Protein AF-A0A0B1ZXD0-F1 (afdb_monomer)

Organism: NCBI:txid1348253

Secondary structure (DSSP, 8-state):
------GGGHHHHHHHHHHHHHHHHHTTTPPPPSSHHHHHHHS-HHHHHHHHHHHHHHHHHHHHHHHHHHHHHHHHT-GGGGGGSHHHHTT-----

Foldseek 3Di:
DDPDDDPLCVQLVVLVVQLVVLLCVQLVPDDDDPDVVVSVVNGDPVSVVSNVVSVVSNVVSVVVVVVVVVVVLPVQQDVVCPCRRPCNVVVHDDDD

Nearest PDB structures (foldseek):
  3r84-assembly16_N  TM=3.854E-01  e=2.861E+00  Saccharomyces cerevisiae
  7enj-assembly1_V  TM=4.687E-01  e=5.201E+00  Homo sapiens
  3m3w-assembly1_A  TM=3.967E-01  e=7.012E+00  Mus musculus

Structure (mmCIF, N/CA/C/O backbone):
data_AF-A0A0B1ZXD0-F1
#
_entry.id   AF-A0A0B1ZXD0-F1
#
loop_
_atom_site.group_PDB
_atom_site.id
_atom_site.type_symbol
_atom_site.label_atom_id
_atom_site.label_alt_id
_atom_site.label_comp_id
_atom_site.label_asym_id
_atom_site.label_entity_id
_atom_site.label_seq_id
_atom_site.pdbx_PDB_ins_code
_atom_site.Cartn_x
_atom_site.Cartn_y
_atom_site.Cartn_z
_atom_site.occupancy
_atom_site.B_iso_or_equiv
_atom_site.auth_seq_id
_atom_site.auth_c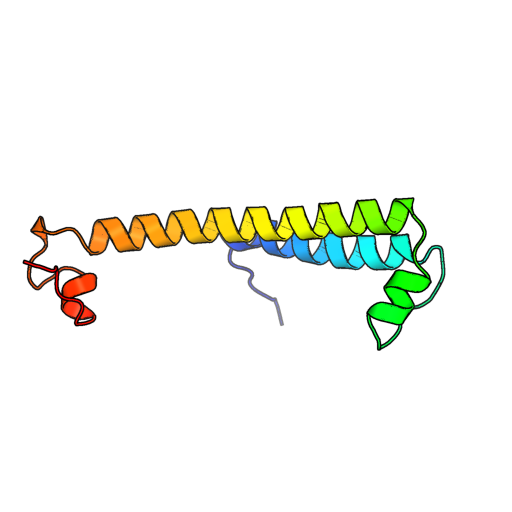omp_id
_atom_site.auth_asym_id
_atom_site.auth_atom_id
_atom_site.pdbx_PDB_model_num
ATOM 1 N N . MET A 1 1 ? 21.572 -9.604 12.203 1.00 49.16 1 MET A N 1
ATOM 2 C CA . MET A 1 1 ? 20.301 -9.172 12.820 1.00 49.16 1 MET A CA 1
ATOM 3 C C . MET A 1 1 ? 19.208 -9.851 12.013 1.00 49.16 1 MET A C 1
ATOM 5 O O . MET A 1 1 ? 19.171 -9.611 10.816 1.00 49.16 1 MET A O 1
ATOM 9 N N . VAL A 1 2 ? 18.456 -10.799 12.578 1.00 54.97 2 VAL A N 1
ATOM 10 C CA . VAL A 1 2 ? 17.368 -11.452 11.827 1.00 54.97 2 VAL A CA 1
ATOM 11 C C . VAL A 1 2 ? 16.185 -10.499 11.860 1.00 54.97 2 VAL A C 1
ATOM 13 O O . VAL A 1 2 ? 15.685 -10.183 12.937 1.00 54.97 2 VAL A O 1
ATOM 16 N N . GLU A 1 3 ? 15.791 -9.995 10.699 1.00 70.25 3 GLU A N 1
ATOM 17 C CA . GLU A 1 3 ? 14.605 -9.162 10.574 1.00 70.25 3 GLU A CA 1
ATOM 18 C C . GLU A 1 3 ? 13.380 -10.066 10.757 1.00 70.25 3 GLU A C 1
ATOM 20 O O . GLU A 1 3 ? 13.046 -10.885 9.904 1.00 70.25 3 GLU A O 1
ATOM 25 N N . VAL A 1 4 ? 12.764 -10.009 11.939 1.00 73.06 4 VAL A N 1
ATOM 26 C CA . VAL A 1 4 ? 11.549 -10.777 12.221 1.00 73.06 4 VAL A CA 1
ATOM 27 C C . VAL A 1 4 ? 10.373 -10.011 11.632 1.00 73.06 4 VAL A C 1
ATOM 29 O O . VAL A 1 4 ? 9.826 -9.102 12.256 1.00 73.06 4 VAL A O 1
ATOM 32 N N . THR A 1 5 ? 9.979 -10.371 10.415 1.00 78.12 5 THR A N 1
ATOM 33 C CA . THR A 1 5 ? 8.756 -9.851 9.802 1.00 78.12 5 THR A CA 1
ATOM 34 C C . THR A 1 5 ? 7.541 -10.544 10.415 1.00 78.12 5 THR A C 1
ATOM 36 O O . THR A 1 5 ? 7.471 -11.770 10.490 1.00 78.12 5 THR A O 1
ATOM 39 N N . VAL A 1 6 ? 6.542 -9.764 10.832 1.00 88.62 6 VAL A N 1
ATOM 40 C CA . VAL A 1 6 ? 5.232 -10.305 11.223 1.00 88.62 6 VAL A CA 1
ATOM 41 C C . VAL A 1 6 ? 4.657 -11.089 10.041 1.00 88.62 6 VAL A C 1
ATOM 43 O O . VAL A 1 6 ? 4.496 -10.521 8.966 1.00 88.62 6 VAL A O 1
ATOM 46 N N . THR A 1 7 ? 4.289 -12.360 10.229 1.00 91.50 7 THR A N 1
ATOM 47 C CA . THR A 1 7 ? 3.822 -13.266 9.156 1.00 91.50 7 THR A CA 1
ATOM 48 C C . THR A 1 7 ? 2.766 -12.646 8.236 1.00 91.50 7 THR A C 1
ATOM 50 O O . THR A 1 7 ? 2.807 -12.816 7.023 1.00 91.50 7 THR A O 1
ATOM 53 N N . HIS A 1 8 ? 1.825 -11.876 8.791 1.00 91.19 8 HIS A N 1
ATOM 54 C CA . HIS A 1 8 ? 0.757 -11.231 8.018 1.00 91.19 8 HIS A CA 1
ATOM 55 C C . HIS A 1 8 ? 1.218 -10.037 7.166 1.00 91.19 8 HIS A C 1
ATOM 57 O O . HIS A 1 8 ? 0.473 -9.600 6.291 1.00 91.19 8 HIS A O 1
ATOM 63 N N . LEU A 1 9 ? 2.420 -9.512 7.414 1.00 94.69 9 LEU A N 1
ATOM 64 C CA . LEU A 1 9 ? 3.052 -8.472 6.605 1.00 94.69 9 LEU A CA 1
ATOM 65 C C . LEU A 1 9 ? 3.892 -9.048 5.462 1.00 94.69 9 LEU A C 1
ATOM 67 O O . LEU A 1 9 ? 4.182 -8.301 4.533 1.00 94.69 9 LEU A O 1
ATOM 71 N N . ALA A 1 10 ? 4.232 -10.343 5.478 1.00 94.06 10 ALA A N 1
ATOM 72 C CA . ALA A 1 10 ? 5.059 -10.953 4.434 1.00 94.06 10 ALA A CA 1
ATOM 73 C C . ALA A 1 10 ? 4.523 -10.687 3.009 1.00 94.06 10 ALA A C 1
ATOM 75 O O . ALA A 1 10 ? 5.287 -10.174 2.196 1.00 94.06 10 ALA A O 1
ATOM 76 N N . PRO A 1 11 ? 3.213 -10.833 2.711 1.00 94.25 11 PRO A N 1
ATOM 77 C CA . PRO A 1 11 ? 2.706 -10.535 1.369 1.00 94.25 11 PRO A CA 1
ATOM 78 C C . PRO A 1 11 ? 2.830 -9.061 0.960 1.00 94.25 11 PRO A C 1
ATOM 80 O O . PRO A 1 11 ? 2.873 -8.764 -0.232 1.00 94.25 11 PRO A O 1
ATOM 83 N N . LEU A 1 12 ? 2.818 -8.126 1.921 1.00 96.12 12 LEU A N 1
ATOM 84 C CA . LEU A 1 12 ? 3.032 -6.699 1.661 1.00 96.12 12 LEU A CA 1
ATOM 85 C C . LEU A 1 12 ? 4.508 -6.419 1.375 1.00 96.12 12 LEU A C 1
ATOM 87 O O . LEU A 1 12 ? 4.804 -5.704 0.424 1.00 96.12 12 LEU A O 1
ATOM 91 N N . VAL A 1 13 ? 5.410 -7.016 2.157 1.00 96.00 13 VAL A N 1
ATOM 92 C CA . VAL A 1 13 ? 6.860 -6.925 1.940 1.00 96.00 13 VAL A CA 1
ATOM 93 C C . VAL A 1 13 ? 7.231 -7.480 0.565 1.00 96.00 13 VAL A C 1
ATOM 95 O O . VAL A 1 13 ? 7.891 -6.790 -0.204 1.00 96.00 13 VAL A O 1
ATOM 98 N N . GLU A 1 14 ? 6.717 -8.657 0.205 1.00 95.12 14 GLU A N 1
ATOM 99 C CA . GLU A 1 14 ? 6.910 -9.263 -1.119 1.00 95.12 14 GLU A CA 1
ATOM 100 C C . GLU A 1 14 ? 6.419 -8.353 -2.255 1.00 95.12 14 GLU A C 1
ATOM 102 O O . GLU A 1 14 ? 7.053 -8.256 -3.305 1.00 95.12 14 GLU A O 1
ATOM 107 N N . ALA A 1 15 ? 5.299 -7.649 -2.060 1.00 96.88 15 ALA A N 1
ATOM 108 C CA . ALA A 1 15 ? 4.790 -6.719 -3.065 1.00 96.88 15 ALA A CA 1
ATOM 109 C C . ALA A 1 15 ? 5.674 -5.477 -3.219 1.00 96.88 15 ALA A C 1
ATOM 111 O O . ALA A 1 15 ? 5.892 -5.038 -4.342 1.00 96.88 15 ALA A O 1
ATOM 112 N N . VAL A 1 16 ? 6.209 -4.935 -2.122 1.00 97.81 16 VAL A N 1
ATOM 113 C CA . VAL A 1 16 ? 7.167 -3.818 -2.175 1.00 97.81 16 VAL A CA 1
ATOM 114 C C . VAL A 1 16 ? 8.465 -4.254 -2.859 1.00 97.81 16 VAL A C 1
ATOM 116 O O . VAL A 1 16 ? 8.956 -3.551 -3.734 1.00 97.81 16 VAL A O 1
ATOM 119 N N . GLN A 1 17 ? 8.973 -5.446 -2.542 1.00 96.31 17 GLN A N 1
ATOM 120 C CA . GLN A 1 17 ? 10.137 -6.029 -3.221 1.00 96.31 17 GLN A CA 1
ATOM 121 C C . GLN A 1 17 ? 9.879 -6.252 -4.719 1.00 96.31 17 GLN A C 1
ATOM 123 O O . GLN A 1 17 ? 10.770 -6.064 -5.541 1.00 96.31 17 GLN A O 1
ATOM 128 N N . SER A 1 18 ? 8.649 -6.615 -5.091 1.00 95.75 18 SER A N 1
ATOM 129 C CA . SER A 1 18 ? 8.260 -6.760 -6.499 1.00 95.75 18 SER A CA 1
ATOM 130 C C . SER A 1 18 ? 8.236 -5.419 -7.239 1.00 95.75 18 SER A C 1
ATOM 132 O O . SER A 1 18 ? 8.544 -5.389 -8.427 1.00 95.75 18 SER A O 1
ATOM 134 N N . VAL A 1 19 ? 7.895 -4.315 -6.560 1.00 97.81 19 VAL A N 1
ATOM 135 C CA . VAL A 1 19 ? 8.006 -2.962 -7.134 1.00 97.81 19 VAL A CA 1
ATOM 136 C C . VAL A 1 19 ? 9.467 -2.619 -7.397 1.00 97.81 19 VAL A C 1
ATOM 138 O O . VAL A 1 19 ? 9.772 -2.192 -8.501 1.00 97.81 19 VAL A O 1
ATOM 141 N N . ASP A 1 20 ? 10.360 -2.858 -6.435 1.00 95.88 20 ASP A N 1
ATOM 142 C CA . ASP A 1 20 ? 11.801 -2.598 -6.578 1.00 95.88 20 ASP A CA 1
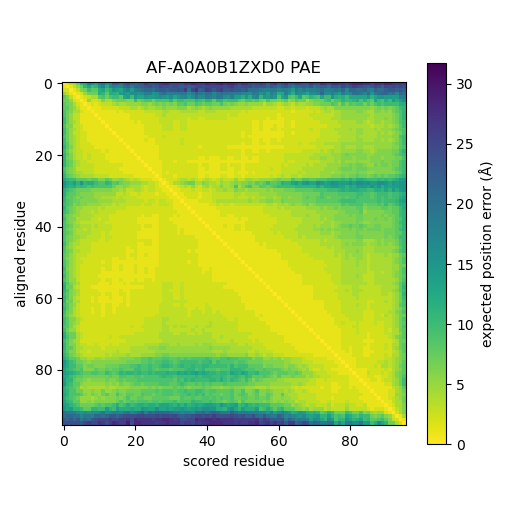ATOM 143 C C . ASP A 1 20 ? 12.409 -3.367 -7.768 1.00 95.88 20 ASP A C 1
ATOM 145 O O . ASP A 1 20 ? 12.989 -2.779 -8.683 1.00 95.88 20 ASP A O 1
ATOM 149 N N . ALA A 1 21 ? 12.161 -4.679 -7.835 1.00 93.88 21 ALA A N 1
ATOM 150 C CA . ALA A 1 21 ? 12.609 -5.508 -8.952 1.00 93.88 21 ALA A CA 1
ATOM 151 C C . ALA A 1 21 ? 11.979 -5.085 -10.294 1.00 93.88 21 ALA A C 1
ATOM 153 O O . ALA A 1 21 ? 12.653 -5.067 -11.328 1.00 93.88 21 ALA A O 1
ATOM 154 N N . GLY A 1 22 ? 10.689 -4.735 -10.288 1.00 96.31 22 GLY A N 1
ATOM 155 C CA . GLY A 1 22 ? 9.972 -4.260 -11.469 1.00 96.31 22 GLY A CA 1
ATOM 156 C C . GLY A 1 22 ? 10.504 -2.923 -11.983 1.00 96.31 22 GLY A C 1
ATOM 157 O O . GLY A 1 22 ? 10.633 -2.750 -13.193 1.00 96.31 22 GLY A O 1
ATOM 158 N N . TRP A 1 23 ? 10.877 -2.016 -11.078 1.00 97.31 23 TRP A N 1
ATOM 159 C CA . TRP A 1 23 ? 11.451 -0.710 -11.398 1.00 97.31 23 TRP A CA 1
ATOM 160 C C . TRP A 1 23 ? 12.779 -0.856 -12.138 1.00 97.31 23 TRP A C 1
ATOM 162 O O . TRP A 1 23 ? 12.947 -0.316 -13.228 1.00 97.31 23 TRP A O 1
ATOM 172 N N . LEU A 1 24 ? 13.689 -1.681 -11.609 1.00 95.06 24 LEU A N 1
ATOM 173 C CA . LEU A 1 24 ? 14.969 -1.979 -12.258 1.00 95.06 24 LEU A CA 1
ATOM 174 C C . LEU A 1 24 ? 14.782 -2.617 -13.638 1.00 95.06 24 LEU A C 1
ATOM 176 O O . LEU A 1 24 ? 15.470 -2.260 -14.593 1.00 95.06 24 LEU A O 1
ATOM 180 N N . SER A 1 25 ? 13.826 -3.542 -13.767 1.00 95.56 25 SER A N 1
ATOM 181 C CA . SER A 1 25 ? 13.518 -4.158 -15.058 1.00 95.56 25 SER A CA 1
ATOM 182 C C . SER A 1 25 ? 12.940 -3.157 -16.064 1.00 95.56 25 SER A C 1
ATOM 184 O O . SER A 1 25 ? 13.185 -3.299 -17.262 1.00 95.56 25 SER A O 1
ATOM 186 N N . ALA A 1 26 ? 12.171 -2.167 -15.606 1.00 97.69 26 ALA A N 1
ATOM 187 C CA . ALA A 1 26 ? 11.526 -1.176 -16.462 1.00 97.69 26 ALA A CA 1
ATOM 188 C C . ALA A 1 26 ? 12.527 -0.216 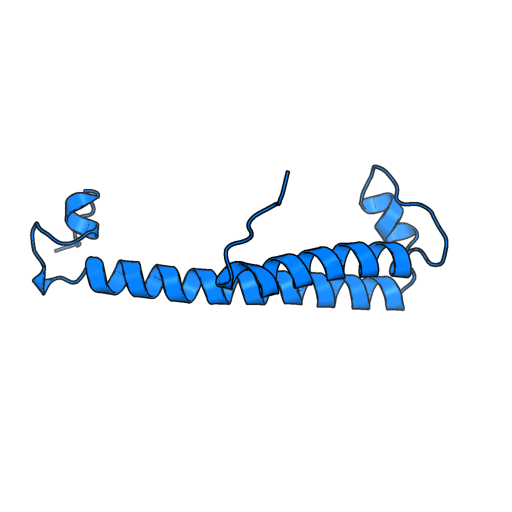-17.127 1.00 97.69 26 ALA A C 1
ATOM 190 O O . ALA A 1 26 ? 12.269 0.232 -18.247 1.00 97.69 26 ALA A O 1
ATOM 191 N N . LEU A 1 27 ? 13.679 0.021 -16.485 1.00 96.94 27 LEU A N 1
ATOM 192 C CA . LEU A 1 27 ? 14.787 0.842 -16.994 1.00 96.94 27 LEU A CA 1
ATOM 193 C C . LEU A 1 27 ? 15.579 0.185 -18.140 1.00 96.94 27 LEU A C 1
ATOM 195 O O . LEU A 1 27 ? 16.494 0.798 -18.685 1.00 96.94 27 LEU A O 1
ATOM 199 N N . GLY A 1 28 ? 15.286 -1.070 -18.504 1.00 88.00 28 GLY A N 1
ATOM 200 C CA . G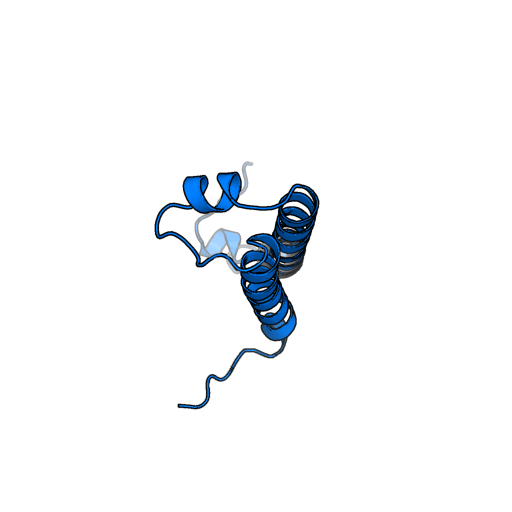LY A 1 28 ? 15.846 -1.701 -19.707 1.00 88.00 28 GLY A CA 1
ATOM 201 C C . GLY A 1 28 ? 17.378 -1.826 -19.732 1.00 88.00 28 GLY A C 1
ATOM 202 O O . GLY A 1 28 ? 17.964 -1.878 -20.811 1.00 88.00 28 GLY A O 1
ATOM 203 N N . GLY A 1 29 ? 18.030 -1.866 -18.565 1.00 84.50 29 GLY A N 1
ATOM 204 C CA . GLY A 1 29 ? 19.494 -1.903 -18.429 1.00 84.50 29 GLY A CA 1
ATOM 205 C C . GLY A 1 29 ? 20.138 -0.568 -18.034 1.00 84.50 29 GLY A C 1
ATOM 206 O O . GLY A 1 29 ? 21.356 -0.520 -17.867 1.00 84.50 29 GLY A O 1
ATOM 207 N N . GLY A 1 30 ? 19.343 0.493 -17.863 1.00 86.25 30 GLY A N 1
ATOM 208 C CA . GLY A 1 30 ? 19.762 1.727 -17.200 1.00 86.25 30 GLY A CA 1
ATOM 209 C C . GLY A 1 30 ? 19.957 1.564 -15.687 1.00 86.25 30 GLY A C 1
ATOM 210 O O . GLY A 1 30 ? 19.594 0.546 -15.095 1.00 86.25 30 GLY A O 1
ATOM 211 N N . PHE A 1 31 ? 20.533 2.588 -15.058 1.00 90.38 31 PHE A N 1
ATOM 212 C CA . PHE A 1 31 ? 20.668 2.678 -13.603 1.00 90.38 31 PHE A CA 1
ATOM 213 C C . PHE A 1 31 ? 19.614 3.639 -13.044 1.00 90.38 31 PHE A C 1
ATOM 215 O O . PHE A 1 31 ? 19.368 4.656 -13.692 1.00 90.38 31 PHE A O 1
ATOM 222 N N . PRO A 1 32 ? 19.041 3.367 -11.858 1.00 93.88 32 PRO A N 1
ATOM 223 C CA . PRO A 1 32 ? 18.113 4.290 -11.214 1.00 93.88 32 PRO A CA 1
ATOM 224 C C . PRO A 1 32 ? 18.738 5.663 -10.960 1.00 93.88 32 PRO A C 1
ATOM 226 O O . PRO A 1 32 ?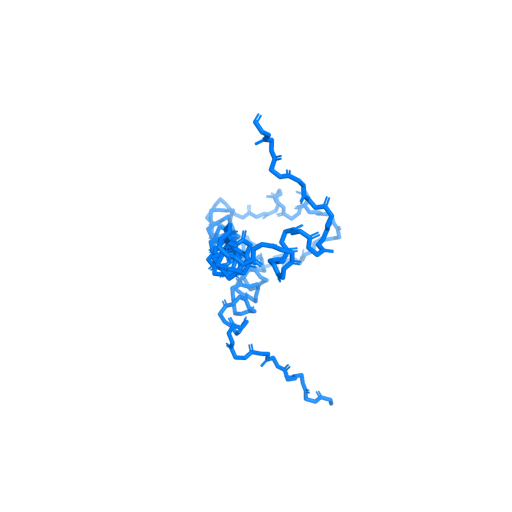 19.864 5.762 -10.458 1.00 93.88 32 PRO A O 1
ATOM 229 N N . SER A 1 33 ? 17.987 6.711 -11.268 1.00 95.50 33 SER A N 1
ATOM 230 C CA . SER A 1 33 ? 18.269 8.095 -10.913 1.00 95.50 33 SER A CA 1
ATOM 231 C C . SER A 1 33 ? 17.851 8.383 -9.468 1.00 95.50 33 SER A C 1
ATOM 233 O O . SER A 1 33 ? 17.013 7.714 -8.866 1.00 95.50 33 SER A O 1
ATOM 235 N N . ALA A 1 34 ? 18.431 9.437 -8.895 1.00 94.75 34 ALA A N 1
ATOM 236 C CA . ALA A 1 34 ? 17.956 10.002 -7.634 1.00 94.75 34 ALA A CA 1
ATOM 237 C C . ALA A 1 34 ? 16.651 10.809 -7.804 1.00 94.75 34 ALA A C 1
ATOM 239 O O . ALA A 1 34 ? 16.028 11.182 -6.808 1.00 94.75 34 ALA A O 1
ATOM 240 N N . VAL A 1 35 ? 16.253 11.103 -9.046 1.00 96.62 35 VAL A N 1
ATOM 241 C CA . VAL A 1 35 ? 15.041 11.845 -9.400 1.00 96.62 35 VAL A CA 1
ATOM 242 C C . VAL A 1 35 ? 14.076 10.888 -10.097 1.00 96.62 35 VAL A C 1
ATOM 244 O O . VAL A 1 35 ? 14.398 10.327 -11.137 1.00 96.62 35 VAL A O 1
ATOM 247 N N . VAL A 1 36 ? 12.883 10.707 -9.527 1.00 95.94 36 VAL A N 1
ATOM 248 C CA . VAL A 1 36 ? 11.879 9.753 -10.038 1.00 95.94 36 VAL A CA 1
ATOM 249 C C . VAL A 1 36 ? 11.450 10.071 -11.472 1.00 95.94 36 VAL A C 1
ATOM 251 O O . VAL A 1 36 ? 11.250 9.146 -12.253 1.00 95.94 36 VAL A O 1
ATOM 254 N N . ASP A 1 37 ? 11.326 11.351 -11.826 1.00 97.81 37 ASP A N 1
ATOM 255 C CA . ASP A 1 37 ? 10.896 11.755 -13.169 1.00 97.81 37 ASP A CA 1
ATOM 256 C C . ASP A 1 37 ? 11.909 11.327 -14.247 1.00 97.81 37 ASP A C 1
ATOM 258 O O . ASP A 1 37 ? 11.491 10.866 -15.305 1.00 97.81 37 ASP A O 1
ATOM 262 N N . ASP A 1 38 ? 13.217 11.356 -13.954 1.00 97.69 38 ASP A N 1
ATOM 263 C CA . ASP A 1 38 ? 14.254 10.868 -14.878 1.00 97.69 38 ASP A CA 1
ATOM 264 C C . ASP A 1 38 ? 14.101 9.361 -15.144 1.00 97.69 38 ASP A C 1
ATOM 266 O O . ASP A 1 38 ? 14.237 8.903 -16.278 1.00 97.69 38 ASP A O 1
ATOM 270 N N . ASP A 1 39 ? 13.805 8.577 -14.101 1.00 97.69 39 ASP A N 1
ATOM 271 C CA . ASP A 1 39 ? 13.554 7.141 -14.242 1.00 97.69 39 ASP A CA 1
ATOM 272 C C . ASP A 1 39 ? 12.308 6.891 -15.089 1.00 97.69 39 ASP A C 1
ATOM 274 O O . ASP A 1 39 ? 12.334 6.054 -15.987 1.00 97.69 39 ASP A O 1
ATOM 278 N N . VAL A 1 40 ? 11.227 7.630 -14.831 1.00 97.69 40 VAL A N 1
ATOM 279 C CA . VAL A 1 40 ? 9.974 7.532 -15.592 1.00 97.69 40 VAL A CA 1
ATOM 280 C C . VAL A 1 40 ? 10.194 7.876 -17.067 1.00 97.69 40 VAL A C 1
ATOM 282 O O . VAL A 1 40 ? 9.660 7.174 -17.924 1.00 97.69 40 VAL A O 1
ATOM 285 N N . GLU A 1 41 ? 10.996 8.899 -17.376 1.00 97.25 41 GLU A N 1
ATOM 286 C CA . GLU A 1 41 ? 11.377 9.245 -18.753 1.00 97.25 41 GLU A CA 1
ATOM 287 C C . GLU A 1 41 ? 12.246 8.165 -19.419 1.00 97.25 41 GLU A C 1
ATOM 289 O O . GLU A 1 41 ? 12.146 7.951 -20.629 1.00 97.25 41 GLU A O 1
ATOM 294 N N . ALA A 1 42 ? 13.088 7.470 -18.649 1.00 96.88 42 ALA A N 1
ATOM 295 C CA . ALA A 1 42 ? 13.971 6.415 -19.145 1.00 96.88 42 ALA A CA 1
ATOM 296 C C . ALA A 1 42 ? 13.289 5.039 -19.283 1.00 96.88 42 ALA A C 1
ATOM 298 O O . ALA A 1 42 ? 13.800 4.164 -19.989 1.00 96.88 42 ALA A O 1
ATOM 299 N N . MET A 1 43 ? 12.161 4.814 -18.604 1.00 98.00 43 MET A N 1
ATOM 300 C CA . MET A 1 43 ? 11.442 3.544 -18.649 1.00 98.00 43 MET A CA 1
ATOM 301 C C . MET A 1 43 ? 10.852 3.258 -20.030 1.00 98.00 43 MET A C 1
ATOM 303 O O . MET A 1 43 ? 10.345 4.126 -20.735 1.00 98.00 43 MET A O 1
ATOM 307 N N . THR A 1 44 ? 10.831 1.977 -20.389 1.00 96.56 44 THR A N 1
ATOM 308 C CA . THR A 1 44 ? 10.050 1.520 -21.548 1.00 96.56 44 THR A CA 1
ATOM 309 C C . THR A 1 44 ? 8.545 1.628 -21.273 1.00 96.56 44 THR A C 1
ATOM 311 O O . THR A 1 44 ? 8.116 1.461 -20.131 1.00 96.56 44 THR A O 1
ATOM 314 N N . ASP A 1 45 ? 7.718 1.783 -22.314 1.00 97.31 45 ASP A N 1
ATOM 315 C CA . ASP A 1 45 ? 6.248 1.790 -22.181 1.00 97.31 45 ASP A CA 1
ATO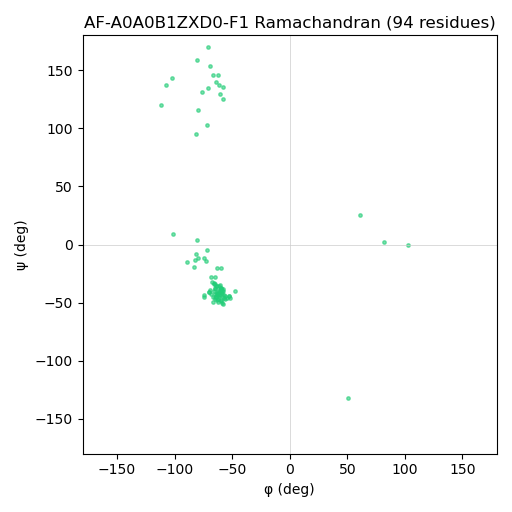M 316 C C . ASP A 1 45 ? 5.719 0.558 -21.426 1.00 97.31 45 ASP A C 1
ATOM 318 O O . ASP A 1 45 ? 4.873 0.654 -20.535 1.00 97.31 45 ASP A O 1
ATOM 322 N N . ALA A 1 46 ? 6.250 -0.624 -21.755 1.00 96.81 46 ALA A N 1
ATOM 323 C CA . ALA A 1 46 ? 5.903 -1.865 -21.067 1.00 96.81 46 ALA A CA 1
ATOM 324 C C . ALA A 1 46 ? 6.349 -1.846 -19.593 1.00 96.81 46 ALA A C 1
ATOM 326 O O . ALA A 1 46 ? 5.630 -2.341 -18.724 1.00 96.81 46 ALA A O 1
ATOM 327 N N . GLY A 1 47 ? 7.509 -1.248 -19.313 1.00 96.81 47 GLY A N 1
ATOM 328 C CA . GLY A 1 47 ? 8.029 -1.030 -17.969 1.00 96.81 47 GLY A CA 1
ATOM 329 C C . GLY A 1 47 ? 7.127 -0.130 -17.125 1.00 96.81 47 GLY A C 1
ATOM 330 O O . GLY A 1 47 ? 6.774 -0.513 -16.011 1.00 96.81 47 GLY A O 1
ATOM 331 N N . LEU A 1 48 ? 6.670 1.000 -17.675 1.00 97.94 48 LEU A N 1
ATOM 332 C CA . LEU A 1 48 ? 5.731 1.910 -17.006 1.00 97.94 48 LEU A CA 1
ATOM 333 C C . LEU A 1 48 ? 4.442 1.189 -16.594 1.00 97.94 48 LEU A C 1
ATOM 335 O O . LEU A 1 48 ? 3.996 1.295 -15.449 1.00 97.94 48 LEU A O 1
ATOM 339 N N . LEU A 1 49 ? 3.861 0.403 -17.506 1.00 98.19 49 LEU A N 1
ATOM 340 C CA . LEU A 1 49 ? 2.657 -0.382 -17.220 1.00 98.19 49 LEU A CA 1
ATOM 341 C C . LEU A 1 49 ? 2.901 -1.432 -16.126 1.00 98.19 49 LEU A C 1
ATOM 343 O O . LEU A 1 49 ? 2.068 -1.593 -15.231 1.00 98.19 49 LEU A O 1
ATOM 347 N N . ALA A 1 50 ? 4.040 -2.126 -16.174 1.00 97.25 50 ALA A N 1
ATOM 348 C CA . ALA A 1 50 ? 4.395 -3.152 -15.198 1.00 97.25 50 ALA A CA 1
ATOM 349 C C . ALA A 1 50 ? 4.633 -2.571 -13.794 1.00 97.25 50 ALA A C 1
ATOM 351 O O . ALA A 1 50 ? 4.109 -3.104 -12.813 1.00 97.25 50 ALA A O 1
ATOM 352 N N . VAL A 1 51 ? 5.368 -1.459 -13.689 1.00 98.00 51 VAL A N 1
ATOM 353 C CA . VAL A 1 51 ? 5.613 -0.756 -12.419 1.00 98.00 51 VAL A CA 1
ATOM 354 C C . VAL A 1 51 ? 4.304 -0.236 -11.829 1.00 98.00 51 VAL A C 1
ATOM 356 O O . VAL A 1 51 ? 4.050 -0.424 -10.638 1.00 98.00 51 VAL A O 1
ATOM 359 N N . ASN A 1 52 ? 3.431 0.347 -12.655 1.00 98.31 52 ASN A N 1
ATOM 360 C CA . ASN A 1 52 ? 2.121 0.811 -12.207 1.00 98.31 52 ASN A CA 1
ATOM 361 C C . ASN A 1 52 ? 1.256 -0.336 -11.649 1.00 98.31 52 ASN A C 1
ATOM 363 O O . ASN A 1 52 ? 0.647 -0.190 -10.587 1.00 98.31 52 ASN A O 1
ATOM 367 N N . GLU A 1 53 ? 1.233 -1.500 -12.304 1.00 98.06 53 GLU A N 1
ATOM 368 C CA . GLU A 1 53 ? 0.512 -2.671 -11.785 1.00 98.06 53 GLU A CA 1
ATOM 369 C C . GLU A 1 53 ? 1.126 -3.196 -10.476 1.00 98.06 53 GLU A C 1
ATOM 371 O O . GLU A 1 53 ? 0.397 -3.538 -9.539 1.00 98.06 53 GLU A O 1
ATOM 376 N N . ALA A 1 54 ?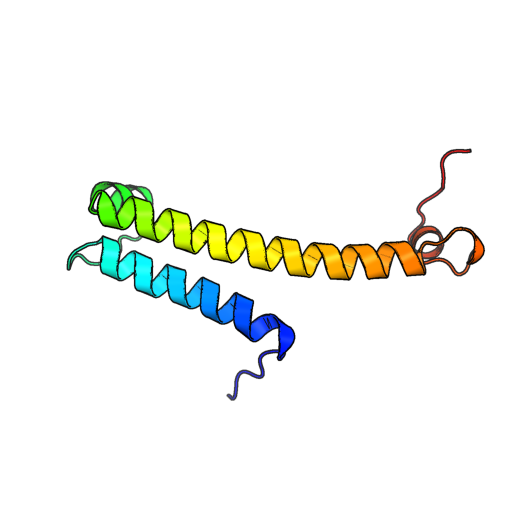 2.458 -3.211 -10.360 1.00 98.19 54 ALA A N 1
ATOM 377 C CA . ALA A 1 54 ? 3.139 -3.601 -9.127 1.00 98.19 54 ALA A CA 1
ATOM 378 C C . ALA A 1 54 ? 2.781 -2.661 -7.958 1.00 98.19 54 ALA A C 1
ATOM 380 O O . ALA A 1 54 ? 2.410 -3.130 -6.875 1.00 98.19 54 ALA A O 1
ATOM 381 N N . LEU A 1 55 ? 2.791 -1.342 -8.190 1.00 98.44 55 LEU A N 1
ATOM 382 C CA . LEU A 1 55 ? 2.369 -0.327 -7.217 1.00 98.44 55 LEU A CA 1
ATOM 383 C C . LEU A 1 55 ? 0.895 -0.496 -6.823 1.00 98.44 55 LEU A C 1
ATOM 385 O O . LEU A 1 55 ? 0.558 -0.470 -5.634 1.00 98.44 55 LEU A O 1
ATOM 389 N N . ALA A 1 56 ? 0.010 -0.754 -7.789 1.00 98.25 56 ALA A N 1
ATOM 390 C CA . ALA A 1 56 ? -1.388 -1.070 -7.509 1.00 98.25 56 ALA A CA 1
ATOM 391 C C . ALA A 1 56 ? -1.517 -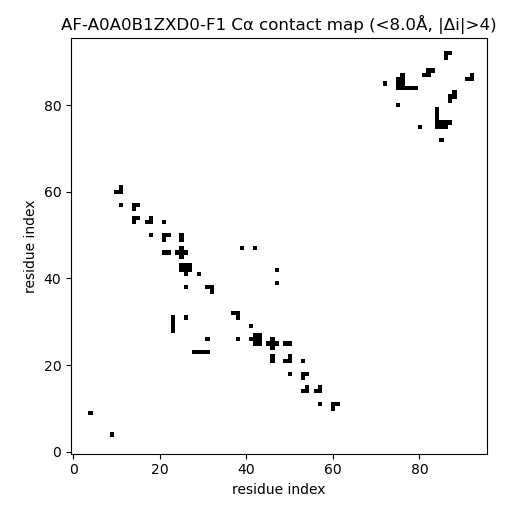2.335 -6.635 1.00 98.25 56 ALA A C 1
ATOM 393 O O . ALA A 1 56 ? -2.343 -2.391 -5.718 1.00 98.25 56 ALA A O 1
ATOM 394 N N . GLY A 1 57 ? -0.659 -3.333 -6.856 1.00 97.69 57 GLY A N 1
ATOM 395 C CA . GLY A 1 57 ? -0.544 -4.536 -6.035 1.00 97.69 57 GLY A CA 1
ATOM 396 C C . GLY A 1 57 ? -0.179 -4.265 -4.571 1.00 97.69 57 GLY A C 1
ATOM 397 O O . GLY A 1 57 ? -0.728 -4.931 -3.682 1.00 97.69 57 GLY A O 1
ATOM 398 N N . VAL A 1 58 ? 0.694 -3.287 -4.307 1.00 98.50 58 VAL A N 1
ATOM 399 C CA . VAL A 1 58 ? 1.002 -2.798 -2.950 1.00 98.50 58 VAL A CA 1
ATOM 400 C C . VAL A 1 58 ? -0.225 -2.114 -2.347 1.00 98.50 58 VAL A C 1
ATOM 402 O O . VAL A 1 58 ? -0.654 -2.478 -1.249 1.00 98.50 58 VAL A O 1
ATOM 405 N N . GLY A 1 59 ? -0.850 -1.194 -3.089 1.00 98.25 59 GLY A N 1
ATOM 406 C CA . GLY A 1 59 ? -2.036 -0.458 -2.641 1.00 98.25 59 GLY A CA 1
ATOM 407 C C . GLY A 1 59 ? -3.177 -1.378 -2.196 1.00 98.25 59 GLY A C 1
ATOM 408 O O . GLY A 1 59 ? -3.717 -1.220 -1.099 1.00 98.25 59 GLY A O 1
ATOM 409 N N . ARG A 1 60 ? -3.484 -2.416 -2.984 1.00 98.12 60 ARG A N 1
ATOM 410 C CA . ARG A 1 60 ? -4.516 -3.413 -2.643 1.00 98.12 60 ARG A CA 1
ATOM 411 C C . ARG A 1 60 ? -4.206 -4.166 -1.347 1.00 98.12 60 ARG A C 1
ATOM 413 O O . ARG A 1 60 ? -5.110 -4.430 -0.554 1.00 98.12 60 ARG A O 1
ATOM 420 N N . ARG A 1 61 ? -2.937 -4.505 -1.092 1.00 97.75 61 ARG A N 1
ATOM 421 C CA . ARG A 1 61 ? -2.523 -5.206 0.139 1.00 97.75 61 ARG A CA 1
ATOM 422 C C . ARG A 1 61 ? -2.623 -4.310 1.368 1.00 97.75 61 ARG A C 1
ATOM 424 O O . ARG A 1 61 ? -3.121 -4.761 2.399 1.00 97.75 61 ARG A O 1
ATOM 431 N N . VAL A 1 62 ? -2.231 -3.041 1.242 1.00 97.88 62 VAL A N 1
ATOM 432 C CA . VAL A 1 62 ? -2.421 -2.033 2.297 1.00 97.88 62 VAL A CA 1
ATOM 433 C C . VAL A 1 62 ? -3.904 -1.888 2.629 1.00 97.88 62 VAL A C 1
ATOM 435 O O . VAL A 1 62 ? -4.285 -2.026 3.791 1.00 97.88 62 VAL A O 1
ATOM 438 N N . GLN A 1 63 ? -4.755 -1.706 1.618 1.00 98.25 63 GLN A N 1
ATOM 439 C CA . GLN A 1 63 ? -6.205 -1.593 1.801 1.00 98.25 63 GLN A CA 1
ATOM 440 C C . GLN A 1 63 ? -6.797 -2.841 2.473 1.00 98.25 63 GLN A C 1
ATOM 442 O O . GLN A 1 63 ? -7.606 -2.732 3.395 1.00 98.25 63 GLN A O 1
ATOM 447 N N . ALA A 1 64 ? -6.356 -4.039 2.082 1.00 96.75 64 ALA A N 1
ATOM 448 C CA . ALA A 1 64 ? -6.819 -5.288 2.680 1.00 96.75 64 ALA A CA 1
ATOM 449 C C . ALA A 1 64 ? -6.427 -5.432 4.165 1.00 96.75 64 ALA A C 1
ATOM 451 O O . ALA A 1 64 ? -7.172 -6.036 4.945 1.00 96.75 64 ALA A O 1
ATOM 452 N N . LEU A 1 65 ? -5.268 -4.912 4.579 1.00 97.12 65 LEU A N 1
ATOM 453 C CA . LEU A 1 65 ? -4.869 -4.866 5.990 1.00 97.12 65 LEU A CA 1
ATOM 454 C C . LEU A 1 65 ? -5.654 -3.792 6.750 1.00 97.12 65 LEU A C 1
ATOM 456 O O . LEU A 1 65 ? -6.194 -4.074 7.822 1.00 97.12 65 LEU A O 1
ATOM 460 N N . GLN A 1 66 ? -5.794 -2.598 6.171 1.00 97.62 66 GLN A N 1
ATOM 461 C CA . GLN A 1 66 ? -6.582 -1.509 6.748 1.00 97.62 66 GLN A CA 1
ATOM 462 C C . GLN A 1 66 ? -8.030 -1.928 7.004 1.00 97.62 66 GLN A C 1
ATOM 464 O O . GLN A 1 66 ? -8.538 -1.685 8.094 1.00 97.62 66 GLN A O 1
ATOM 469 N N . ALA A 1 67 ? -8.672 -2.632 6.068 1.00 98.06 67 ALA A N 1
ATOM 470 C CA . ALA A 1 67 ? -10.037 -3.129 6.234 1.00 98.06 67 ALA A CA 1
ATOM 471 C C . ALA A 1 67 ? -10.186 -4.053 7.459 1.00 98.06 67 ALA A C 1
ATOM 473 O O . ALA A 1 67 ? -11.151 -3.948 8.217 1.00 98.06 67 ALA A O 1
ATOM 474 N N . ARG A 1 68 ? -9.204 -4.930 7.708 1.00 96.94 68 ARG A N 1
ATOM 475 C CA . ARG A 1 68 ? -9.203 -5.836 8.871 1.00 96.94 68 ARG A CA 1
ATOM 476 C C . ARG A 1 68 ? -9.018 -5.079 10.184 1.00 96.94 68 ARG A C 1
ATOM 478 O O . ARG A 1 68 ? -9.715 -5.356 11.162 1.00 96.94 68 ARG A O 1
ATOM 485 N N . ILE A 1 69 ? -8.105 -4.110 10.207 1.00 97.31 69 ILE A N 1
ATOM 486 C CA . ILE A 1 69 ? -7.887 -3.255 11.378 1.00 97.31 69 ILE A CA 1
ATOM 487 C C . ILE A 1 69 ? -9.127 -2.404 11.659 1.00 97.31 69 ILE A C 1
ATOM 489 O O . ILE A 1 69 ? -9.586 -2.369 12.801 1.00 97.31 69 ILE A O 1
ATOM 493 N N . ALA A 1 70 ? -9.715 -1.802 10.623 1.00 97.25 70 ALA A N 1
ATOM 494 C CA . ALA A 1 70 ? -10.950 -1.035 10.710 1.00 97.25 70 ALA A CA 1
ATOM 495 C C . ALA A 1 70 ? -12.092 -1.884 11.280 1.00 97.25 70 ALA A C 1
ATOM 497 O O . ALA A 1 70 ? -12.729 -1.466 12.240 1.00 97.25 70 ALA A O 1
ATOM 498 N N . HIS A 1 71 ? -12.280 -3.118 10.801 1.00 97.62 71 HIS A N 1
ATOM 499 C CA . HIS A 1 71 ? -13.255 -4.046 11.379 1.00 97.62 71 HIS A CA 1
ATOM 500 C C . HIS A 1 71 ? -13.019 -4.289 12.882 1.00 97.62 71 HIS A C 1
ATOM 502 O O . HIS A 1 71 ? -13.958 -4.245 13.682 1.00 97.62 71 HIS A O 1
ATOM 508 N N . GLY A 1 72 ? -11.764 -4.501 13.294 1.00 97.25 72 GLY A N 1
ATOM 509 C CA . GLY A 1 72 ? -11.408 -4.635 14.708 1.00 97.25 72 GLY A CA 1
ATOM 510 C C . GLY A 1 72 ? -11.727 -3.381 15.531 1.00 97.25 72 GLY A C 1
ATOM 511 O O . GLY A 1 72 ? -12.226 -3.493 16.651 1.00 97.25 72 GLY A O 1
ATOM 512 N N . ILE A 1 73 ? -11.470 -2.192 14.979 1.00 96.56 73 ILE A N 1
ATOM 513 C CA . ILE A 1 73 ? -11.818 -0.904 15.596 1.00 96.56 73 ILE A CA 1
ATOM 514 C C . ILE A 1 73 ? -13.335 -0.772 15.736 1.00 96.56 73 ILE A C 1
ATOM 516 O O . ILE A 1 73 ? -13.801 -0.445 16.827 1.00 96.56 73 ILE A O 1
ATOM 520 N N . SER A 1 74 ? -14.102 -1.071 14.684 1.00 95.38 74 SER A N 1
ATOM 521 C CA . SER A 1 74 ? -15.566 -0.993 14.688 1.00 95.38 74 SER A CA 1
ATOM 522 C C . SER A 1 74 ? -16.168 -1.904 15.752 1.00 95.38 74 SER A C 1
ATOM 524 O O . SER A 1 74 ? -16.948 -1.435 16.574 1.00 95.38 74 SER A O 1
ATOM 526 N N . ARG A 1 75 ? -15.739 -3.174 15.819 1.00 96.88 75 ARG A N 1
ATOM 527 C CA . ARG A 1 75 ? -16.204 -4.120 16.849 1.00 96.88 75 ARG A CA 1
ATOM 528 C C . ARG A 1 75 ? -15.914 -3.642 18.267 1.00 96.88 75 ARG A C 1
ATOM 530 O O . ARG A 1 75 ? -16.741 -3.809 19.152 1.00 96.88 75 ARG A O 1
ATOM 537 N N . ARG A 1 76 ? -14.740 -3.051 18.496 1.00 96.06 76 ARG A N 1
ATOM 538 C CA . ARG A 1 76 ? -14.364 -2.525 19.816 1.00 96.06 76 ARG A CA 1
ATOM 539 C C . ARG A 1 76 ? -14.980 -1.165 20.120 1.00 96.06 76 ARG A C 1
ATOM 541 O O . ARG A 1 76 ? -14.918 -0.732 21.260 1.00 96.06 76 ARG A O 1
ATOM 548 N N . SER A 1 77 ? -15.561 -0.498 19.133 1.00 94.31 77 SER A N 1
ATOM 549 C CA . SER A 1 77 ? -16.247 0.791 19.272 1.00 94.31 77 SER A CA 1
ATOM 550 C C . SER A 1 77 ? -17.768 0.649 19.315 1.00 94.31 77 SER A C 1
ATOM 552 O O . SER A 1 77 ? -18.472 1.652 19.221 1.00 94.31 77 SER A O 1
ATOM 554 N N . ALA A 1 78 ? -18.275 -0.581 19.414 1.00 92.12 78 ALA A N 1
ATOM 555 C CA . ALA A 1 78 ? -19.697 -0.865 19.361 1.00 92.12 78 ALA A CA 1
ATOM 556 C C . ALA A 1 78 ? -20.454 -0.191 20.521 1.00 92.12 78 ALA A C 1
ATOM 558 O O . ALA A 1 78 ? -19.918 -0.028 21.621 1.00 92.12 78 ALA A O 1
ATOM 559 N N . ARG A 1 79 ? -21.693 0.246 20.264 1.00 87.25 79 ARG A N 1
ATOM 560 C CA . ARG A 1 79 ? -22.469 1.088 21.195 1.00 87.25 79 ARG A CA 1
ATOM 561 C C . ARG A 1 79 ? -22.767 0.364 22.506 1.00 87.25 79 ARG A C 1
ATOM 563 O O . ARG A 1 79 ? -22.736 0.985 23.564 1.00 87.25 79 ARG A O 1
ATOM 570 N N . GLU A 1 80 ? -22.998 -0.942 22.432 1.00 92.56 80 GLU A N 1
ATOM 571 C CA . GLU A 1 80 ? -23.235 -1.842 23.559 1.00 92.56 80 GLU A CA 1
ATOM 572 C C . GLU A 1 80 ? -22.074 -1.888 24.562 1.00 92.56 80 GLU A C 1
ATOM 574 O O . GLU A 1 80 ? -22.282 -2.244 25.717 1.00 92.56 80 GLU A O 1
ATOM 579 N N . LEU A 1 81 ? -20.866 -1.481 24.155 1.00 92.19 81 LEU A N 1
ATOM 580 C CA . LEU A 1 81 ? -19.710 -1.394 25.046 1.00 92.19 81 LEU A CA 1
ATOM 581 C C . LEU A 1 81 ? -19.703 -0.109 25.889 1.00 92.19 81 LEU A C 1
ATOM 583 O O . LEU A 1 81 ? -18.868 0.021 26.779 1.00 92.19 81 LEU A O 1
ATOM 587 N N . GLY A 1 82 ? -20.597 0.855 25.636 1.00 90.00 82 GLY A N 1
ATOM 588 C CA . GLY A 1 82 ? -20.731 2.064 26.451 1.00 90.00 82 GLY A CA 1
ATOM 589 C C . GLY A 1 82 ? -19.399 2.793 26.681 1.00 90.00 82 GLY A C 1
ATOM 590 O O . GLY A 1 82 ? -18.630 3.020 25.747 1.00 90.00 82 GLY A O 1
ATOM 591 N N . SER A 1 83 ? -19.108 3.154 27.936 1.00 90.56 83 SER A N 1
ATOM 592 C CA . SER A 1 83 ? -17.839 3.787 28.341 1.00 90.56 83 SER A CA 1
ATOM 593 C C . SER A 1 83 ? -16.609 2.904 28.125 1.00 90.56 83 SER A C 1
ATOM 595 O O . SER A 1 83 ? -15.498 3.423 28.039 1.00 90.56 83 SER A O 1
ATOM 597 N N . ASP A 1 84 ? -16.794 1.588 28.012 1.00 92.81 84 ASP A N 1
ATOM 598 C CA . ASP A 1 84 ? -15.710 0.651 27.748 1.00 92.81 84 ASP A CA 1
ATOM 599 C C . ASP A 1 84 ? -15.333 0.532 26.274 1.00 92.81 84 ASP A C 1
ATOM 601 O O . ASP A 1 84 ? -14.252 0.011 25.968 1.00 92.81 84 ASP A O 1
ATOM 605 N N . GLY A 1 85 ? -16.170 1.050 25.374 1.00 93.94 85 GLY A N 1
ATOM 606 C CA . GLY A 1 85 ? -15.913 1.065 23.943 1.00 93.94 85 GLY A CA 1
ATOM 607 C C . GLY A 1 85 ? -14.692 1.912 23.575 1.00 93.94 85 GLY A C 1
ATOM 608 O O . GLY A 1 85 ? -14.485 3.009 24.092 1.00 93.94 85 GLY A O 1
ATOM 609 N N . LEU A 1 86 ? -13.902 1.420 22.620 1.00 94.75 86 LEU A N 1
ATOM 610 C CA . LEU A 1 86 ? -12.690 2.056 22.102 1.00 94.75 86 LEU A CA 1
ATOM 611 C C . LEU A 1 86 ? -12.943 3.497 21.643 1.00 94.75 86 LEU A C 1
ATOM 613 O O . LEU A 1 86 ? -12.169 4.378 22.001 1.00 94.75 86 LEU A O 1
ATOM 617 N N . ALA A 1 87 ? -14.036 3.758 20.918 1.00 90.81 87 ALA A N 1
ATOM 618 C CA . ALA A 1 87 ? -14.402 5.114 20.511 1.00 90.81 87 ALA A CA 1
ATOM 619 C C . ALA A 1 87 ? -14.579 6.063 21.710 1.00 90.81 87 ALA A C 1
ATOM 621 O O . ALA A 1 87 ? -14.036 7.164 21.703 1.00 90.81 87 ALA A O 1
ATOM 622 N N . ARG A 1 88 ? -15.277 5.623 22.766 1.00 89.50 88 ARG A N 1
ATOM 623 C CA . ARG A 1 88 ? -15.517 6.432 23.971 1.00 89.50 88 ARG A CA 1
ATOM 624 C C . ARG A 1 88 ? -14.236 6.636 24.775 1.00 89.50 88 ARG A C 1
ATOM 626 O O . ARG A 1 88 ? -13.970 7.760 25.190 1.00 89.50 88 ARG A O 1
ATOM 633 N N . LYS A 1 89 ? -13.408 5.593 24.911 1.00 93.44 89 LYS A N 1
ATOM 634 C CA . LYS A 1 89 ? -12.066 5.671 25.521 1.00 93.44 89 LYS A CA 1
ATOM 635 C C . LYS A 1 89 ? -11.136 6.625 24.770 1.00 93.44 89 LYS A C 1
ATOM 637 O O . LYS A 1 89 ? -10.351 7.324 25.397 1.00 93.44 89 LYS A O 1
ATOM 642 N N . ALA A 1 90 ? -11.260 6.696 23.448 1.00 92.25 90 ALA A N 1
ATOM 643 C CA . ALA A 1 90 ? -10.529 7.638 22.605 1.00 92.25 90 ALA A CA 1
ATOM 644 C C . ALA A 1 90 ? -11.148 9.054 22.572 1.00 92.25 90 ALA A C 1
ATOM 646 O O . ALA A 1 90 ? -10.667 9.911 21.838 1.00 92.25 90 ALA A O 1
ATOM 647 N N . GLY A 1 91 ? -12.208 9.321 23.347 1.00 89.88 91 GLY A N 1
ATOM 648 C CA . GLY A 1 91 ? -12.843 10.639 23.443 1.00 89.88 91 GLY A CA 1
ATOM 649 C C . GLY A 1 91 ? -13.833 10.966 22.321 1.00 89.88 91 GLY A C 1
ATOM 650 O O . GLY A 1 91 ? -14.428 12.046 22.334 1.00 89.88 91 GLY A O 1
ATOM 651 N N . PHE A 1 92 ? -14.073 10.047 21.381 1.00 86.75 92 PHE A N 1
ATOM 652 C CA . PHE A 1 92 ? -15.088 10.233 20.350 1.00 86.75 92 PHE A CA 1
ATOM 653 C C . PHE A 1 92 ? -16.491 10.145 20.960 1.00 86.75 92 PHE A C 1
ATOM 655 O O . PHE A 1 92 ? -16.814 9.258 21.761 1.00 86.75 92 PHE A O 1
ATOM 662 N N . ARG A 1 93 ? -17.351 11.086 20.570 1.00 76.12 93 ARG A N 1
ATOM 663 C CA . ARG A 1 93 ? -18.768 11.100 20.932 1.00 76.12 93 ARG A CA 1
ATOM 664 C C . ARG A 1 93 ? -19.585 10.738 19.701 1.00 76.12 93 ARG A C 1
ATOM 666 O O . ARG A 1 93 ? -19.299 11.220 18.609 1.00 76.12 93 ARG A O 1
ATOM 673 N N . SER A 1 94 ? -20.593 9.895 19.881 1.00 66.81 94 SER A N 1
ATOM 674 C CA . SER A 1 94 ? -21.668 9.779 18.899 1.00 66.81 94 SER A CA 1
ATOM 675 C C . SER A 1 94 ? -22.359 11.140 18.809 1.00 66.81 94 SER A C 1
ATOM 677 O O . SER A 1 94 ? -22.589 11.751 19.855 1.00 66.81 94 SER A O 1
ATOM 679 N N . ALA A 1 95 ? -22.680 11.613 17.605 1.00 61.72 95 ALA A N 1
ATOM 680 C CA . ALA A 1 95 ? -23.714 12.635 17.480 1.00 61.72 95 ALA A CA 1
ATOM 681 C C . ALA A 1 95 ? -25.019 12.033 18.029 1.00 61.72 95 ALA A C 1
ATOM 683 O O . ALA A 1 95 ? -25.335 10.884 17.695 1.00 61.72 9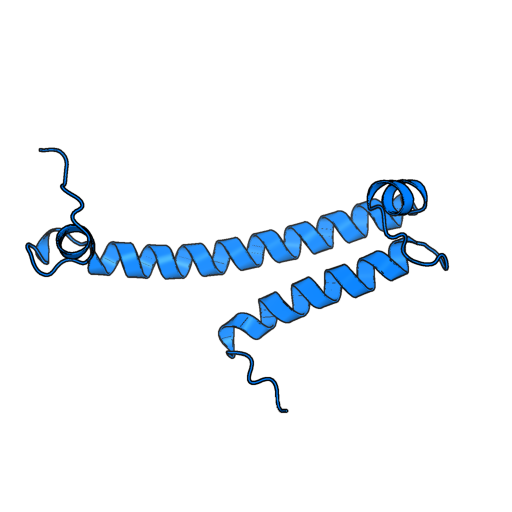5 ALA A O 1
ATOM 684 N N . GLU A 1 96 ? -25.680 12.753 18.935 1.00 50.84 96 GLU A N 1
ATOM 685 C CA . GLU A 1 96 ? -27.057 12.453 19.351 1.00 50.84 96 GLU A CA 1
ATOM 686 C C . GLU A 1 96 ? -28.042 12.825 18.244 1.00 50.84 96 GLU A C 1
ATOM 688 O O . GLU A 1 96 ? -27.809 13.859 17.574 1.00 50.84 96 GLU A O 1
#

Solvent-accessible surface area (backbone atoms only — not comparable to full-atom values): 5492 Å² total; per-residue (Å²): 133,84,81,82,71,58,76,89,47,46,70,47,52,54,29,51,53,47,28,57,56,34,46,55,60,13,31,75,82,56,77,87,58,98,46,69,67,60,41,62,71,57,29,41,75,69,23,53,55,49,31,51,51,30,48,50,52,34,51,54,46,52,50,58,52,48,53,55,52,49,52,54,50,50,67,44,37,36,76,91,44,51,78,76,5,48,41,43,68,71,68,52,74,80,86,130

Sequence (96 aa):
MVEVTVTHLAPLVEAVQSVDAGWLSALGGGFPSAVVDDDVEAMTDAGLLAVNEALAGVGRRVQALQARIAHGISRRSARELGSDGLARKAGFRSAE

Mean predicted aligned error: 5.3 Å

pLDDT: mean 92.34, std 9.97, range [49.16, 98.5]

Radius of gyration: 20.58 Å; Cα contacts (8 Å, |Δi|>4): 66; chains: 1; bounding box: 48×26×50 Å